Protein AF-A0A1I2GMW0-F1 (afdb_monomer_lite)

Sequence (75 aa):
MKIELAMKKHEEQVMQLPNVTGIGIGKKAGKDVIKVFVTRKLPESTLQSHEIIPKALDGYETDVEEIGIVTTQTL

Structure (mmCIF, N/CA/C/O backbone):
data_AF-A0A1I2GMW0-F1
#
_entry.id   AF-A0A1I2GMW0-F1
#
loop_
_atom_site.group_PDB
_atom_site.id
_atom_site.type_symbol
_atom_site.label_atom_id
_atom_site.label_alt_id
_atom_site.label_comp_id
_atom_site.label_asym_id
_atom_site.label_entity_id
_atom_site.label_seq_id
_atom_site.pdbx_PDB_ins_code
_atom_site.Cartn_x
_atom_site.Cartn_y
_atom_site.Cartn_z
_atom_site.occupancy
_atom_site.B_iso_or_equiv
_atom_site.auth_seq_id
_atom_site.auth_comp_id
_atom_site.auth_asym_id
_atom_site.auth_atom_id
_atom_site.pdbx_PDB_model_num
ATOM 1 N N . MET A 1 1 ? -8.893 5.735 14.951 1.00 68.38 1 MET A N 1
ATOM 2 C CA . MET A 1 1 ? -7.506 5.927 14.462 1.00 68.38 1 MET A CA 1
ATOM 3 C C . MET A 1 1 ? -7.507 7.116 13.504 1.00 68.38 1 MET A C 1
ATOM 5 O O . MET A 1 1 ? -8.582 7.451 13.034 1.00 68.38 1 MET A O 1
ATOM 9 N N . LYS A 1 2 ? -6.383 7.804 13.269 1.00 93.44 2 LYS A N 1
ATOM 10 C CA . LYS A 1 2 ? -6.271 8.790 12.174 1.00 93.44 2 LYS A CA 1
ATOM 11 C C . LYS A 1 2 ? -5.696 8.085 10.946 1.00 93.44 2 LYS A C 1
ATOM 13 O O . LYS A 1 2 ? -4.812 7.248 11.120 1.00 93.44 2 LYS A O 1
ATOM 18 N N . ILE A 1 3 ? -6.145 8.438 9.742 1.00 96.06 3 ILE A N 1
ATOM 19 C CA . ILE A 1 3 ? -5.692 7.787 8.500 1.00 96.06 3 ILE A CA 1
ATOM 20 C C . ILE A 1 3 ? -4.172 7.898 8.295 1.00 96.06 3 ILE A C 1
ATOM 22 O O . ILE A 1 3 ? -3.545 6.950 7.845 1.00 96.06 3 ILE A O 1
ATOM 26 N N . GLU A 1 4 ? -3.554 8.992 8.746 1.00 96.88 4 GLU A N 1
ATOM 27 C CA . GLU A 1 4 ? -2.094 9.185 8.752 1.00 96.88 4 GLU A CA 1
ATOM 28 C C . GLU A 1 4 ? -1.353 8.119 9.564 1.00 96.88 4 GLU A C 1
ATOM 30 O O . GLU A 1 4 ? -0.310 7.626 9.141 1.00 96.88 4 GLU A O 1
ATOM 35 N N . LEU A 1 5 ? -1.903 7.731 10.718 1.00 96.94 5 LEU A N 1
ATOM 36 C CA . LEU A 1 5 ? -1.321 6.678 11.550 1.00 96.94 5 LEU A CA 1
ATOM 37 C C . LEU A 1 5 ? -1.528 5.302 10.918 1.00 96.94 5 LEU A C 1
ATOM 39 O O . LEU A 1 5 ? -0.646 4.456 11.026 1.00 96.94 5 LEU A O 1
ATOM 43 N N . ALA A 1 6 ? -2.677 5.079 10.271 1.00 96.56 6 ALA A N 1
ATOM 44 C CA . ALA A 1 6 ? -2.955 3.831 9.563 1.00 96.56 6 ALA A CA 1
ATOM 45 C C . ALA A 1 6 ? -1.984 3.658 8.390 1.00 96.56 6 ALA A C 1
ATOM 47 O O . ALA A 1 6 ? -1.300 2.647 8.306 1.00 96.56 6 ALA A O 1
ATOM 48 N N . MET A 1 7 ? -1.843 4.684 7.549 1.00 97.25 7 MET A N 1
ATOM 49 C CA . MET A 1 7 ? -0.904 4.686 6.431 1.00 97.25 7 MET A CA 1
ATOM 50 C C . MET A 1 7 ? 0.534 4.437 6.904 1.00 97.25 7 MET A C 1
ATOM 52 O O . MET A 1 7 ? 1.158 3.494 6.434 1.00 97.25 7 MET A O 1
ATOM 56 N N . LYS A 1 8 ? 1.040 5.209 7.881 1.00 97.38 8 LYS A N 1
ATOM 57 C CA . LYS A 1 8 ? 2.414 5.045 8.394 1.00 97.38 8 LYS A CA 1
ATOM 58 C C . LYS A 1 8 ? 2.680 3.663 8.988 1.00 97.38 8 LYS A C 1
ATOM 60 O O . LYS A 1 8 ? 3.773 3.137 8.836 1.00 97.38 8 LYS A O 1
ATOM 65 N N . LYS A 1 9 ? 1.695 3.067 9.665 1.00 97.50 9 LYS A N 1
ATOM 66 C CA . LYS A 1 9 ? 1.822 1.723 10.245 1.00 97.50 9 LYS A CA 1
ATOM 67 C C . LYS A 1 9 ? 2.020 0.642 9.177 1.00 97.50 9 LYS A C 1
ATOM 69 O O . LYS A 1 9 ? 2.708 -0.335 9.443 1.00 97.50 9 LYS A O 1
ATOM 74 N N . HIS A 1 10 ? 1.415 0.811 8.001 1.00 96.88 10 HIS A N 1
ATOM 75 C CA . HIS A 1 10 ? 1.482 -0.160 6.901 1.00 96.88 10 HIS A CA 1
ATOM 76 C C . HIS A 1 10 ? 2.485 0.210 5.808 1.00 96.88 10 HIS A C 1
ATOM 78 O O . HIS A 1 10 ? 2.723 -0.605 4.923 1.00 96.88 10 HIS A O 1
ATOM 84 N N . GLU A 1 11 ? 3.070 1.408 5.858 1.00 96.81 11 GLU A N 1
ATOM 85 C CA . GLU A 1 11 ? 3.949 1.951 4.818 1.00 96.81 11 GLU A CA 1
ATOM 86 C C . GLU A 1 11 ? 5.087 0.994 4.463 1.00 96.81 11 GLU A C 1
ATOM 88 O O . GLU A 1 11 ? 5.224 0.630 3.299 1.00 96.81 11 GLU A O 1
ATOM 93 N N . GLU A 1 12 ? 5.841 0.514 5.454 1.00 97.31 12 GLU A N 1
ATOM 94 C CA . GLU A 1 12 ? 6.972 -0.389 5.216 1.00 97.31 12 GLU A CA 1
ATOM 95 C C . GLU A 1 12 ? 6.536 -1.695 4.531 1.00 97.31 12 GLU A C 1
ATOM 97 O O . GLU A 1 12 ? 7.137 -2.104 3.541 1.00 97.31 12 GLU A O 1
ATOM 102 N N . GLN A 1 13 ? 5.454 -2.318 5.006 1.00 96.12 13 GLN A N 1
ATOM 103 C CA . GLN A 1 13 ? 4.945 -3.571 4.444 1.00 96.12 13 GLN A CA 1
ATOM 104 C C . GLN A 1 13 ? 4.405 -3.378 3.021 1.00 96.12 13 GLN A C 1
ATOM 106 O O . GLN A 1 13 ? 4.653 -4.201 2.144 1.00 96.12 13 GLN A O 1
ATOM 111 N N . VAL A 1 14 ? 3.653 -2.301 2.779 1.00 96.69 14 VAL A N 1
ATOM 112 C CA . VAL A 1 14 ? 3.064 -2.017 1.462 1.00 96.69 14 VAL A CA 1
ATOM 113 C C . VAL A 1 14 ? 4.155 -1.687 0.446 1.00 96.69 14 VAL A C 1
ATOM 115 O O . VAL A 1 14 ? 4.086 -2.160 -0.684 1.00 96.69 14 VAL A O 1
ATOM 118 N N . MET A 1 15 ? 5.191 -0.949 0.848 1.00 96.62 15 MET A N 1
ATOM 119 C CA . MET A 1 15 ? 6.339 -0.629 -0.007 1.00 96.62 15 MET A CA 1
ATOM 120 C C . MET A 1 15 ? 7.188 -1.856 -0.381 1.00 96.62 15 MET A C 1
ATOM 122 O O . MET A 1 15 ? 7.941 -1.789 -1.348 1.00 96.62 15 MET A O 1
ATOM 126 N N . GLN A 1 16 ? 7.071 -2.973 0.347 1.00 96.56 16 GLN A N 1
ATOM 127 C CA . GLN A 1 16 ? 7.735 -4.240 0.008 1.00 96.56 16 GLN A CA 1
ATOM 128 C C . GLN A 1 16 ? 6.963 -5.076 -1.026 1.00 96.56 16 GLN A C 1
ATOM 130 O O . GLN A 1 16 ? 7.508 -6.052 -1.544 1.00 96.56 16 GLN A O 1
ATOM 135 N N . LEU A 1 17 ? 5.710 -4.725 -1.335 1.00 95.81 17 LEU A N 1
ATOM 136 C CA . LEU A 1 17 ? 4.921 -5.450 -2.328 1.00 95.81 17 LEU A CA 1
ATOM 137 C C . LEU A 1 17 ? 5.456 -5.194 -3.744 1.00 95.81 17 LEU A C 1
ATOM 139 O O . LEU A 1 17 ? 5.847 -4.069 -4.077 1.00 95.81 17 LEU A O 1
ATOM 143 N N . PRO A 1 18 ? 5.440 -6.210 -4.622 1.00 94.31 18 PRO A N 1
ATOM 144 C CA . PRO A 1 18 ? 5.909 -6.036 -5.984 1.00 94.31 18 PRO A CA 1
ATOM 145 C C . PRO A 1 18 ? 5.066 -4.994 -6.715 1.00 94.31 18 PRO A C 1
ATOM 147 O O . PRO A 1 18 ? 3.850 -4.902 -6.554 1.00 94.31 18 PRO A O 1
ATOM 150 N N . ASN A 1 19 ? 5.733 -4.238 -7.583 1.00 94.69 19 ASN A N 1
ATOM 151 C CA . ASN A 1 19 ? 5.158 -3.159 -8.383 1.00 94.69 19 ASN A CA 1
ATOM 152 C C . ASN A 1 19 ? 4.699 -1.923 -7.597 1.00 94.69 19 ASN A C 1
ATOM 154 O O . ASN A 1 19 ? 4.332 -0.958 -8.261 1.00 94.69 19 ASN A O 1
ATOM 158 N N . VAL A 1 20 ? 4.748 -1.889 -6.260 1.00 96.50 20 VAL A N 1
ATOM 159 C CA . VAL A 1 20 ? 4.434 -0.676 -5.489 1.00 96.50 20 VAL A CA 1
ATOM 160 C C . VAL A 1 20 ? 5.563 0.347 -5.618 1.00 96.50 20 VAL A C 1
ATOM 162 O O . VAL A 1 20 ? 6.739 0.030 -5.476 1.00 96.50 20 VAL A O 1
ATOM 165 N N . THR A 1 21 ? 5.193 1.595 -5.899 1.00 96.50 21 THR A N 1
ATOM 166 C CA . THR A 1 21 ? 6.108 2.741 -6.010 1.00 96.50 21 THR A CA 1
ATOM 167 C C . THR A 1 21 ? 5.903 3.769 -4.906 1.00 96.50 21 THR A C 1
ATOM 169 O O . THR A 1 21 ? 6.769 4.614 -4.696 1.00 96.50 21 THR A O 1
ATOM 172 N N . GLY A 1 22 ? 4.758 3.740 -4.222 1.00 96.88 22 GLY A N 1
ATOM 173 C CA . GLY A 1 22 ? 4.451 4.687 -3.159 1.00 96.88 22 GLY A CA 1
ATOM 174 C C . GLY A 1 22 ? 3.131 4.403 -2.452 1.00 96.88 22 GLY A C 1
ATOM 175 O O . GLY A 1 22 ? 2.258 3.711 -2.975 1.00 96.88 22 GLY A O 1
ATOM 176 N N . ILE A 1 23 ? 2.971 5.004 -1.278 1.00 98.06 23 ILE A N 1
ATOM 177 C CA . ILE A 1 23 ? 1.733 5.022 -0.498 1.00 98.06 23 ILE A CA 1
ATOM 178 C C . ILE A 1 23 ? 1.429 6.464 -0.076 1.00 98.06 23 ILE A C 1
ATOM 180 O O . ILE A 1 23 ? 2.337 7.267 0.129 1.00 98.06 23 ILE A O 1
ATOM 184 N N . GLY A 1 24 ? 0.152 6.816 0.023 1.00 97.56 24 GLY A N 1
ATOM 185 C CA . GLY A 1 24 ? -0.270 8.160 0.394 1.00 97.56 24 GLY A CA 1
ATOM 186 C C . GLY A 1 24 ? -1.701 8.212 0.908 1.00 97.56 24 GLY A C 1
ATOM 187 O O . GLY A 1 24 ? -2.384 7.198 1.041 1.00 97.56 24 GLY A O 1
ATOM 188 N N . ILE A 1 25 ? -2.176 9.426 1.167 1.00 97.88 25 ILE A N 1
ATOM 189 C CA . ILE A 1 25 ? -3.573 9.699 1.511 1.00 97.88 25 ILE A CA 1
ATOM 190 C C . ILE A 1 25 ? -4.191 10.507 0.383 1.00 97.88 25 ILE A C 1
ATOM 192 O O . ILE A 1 25 ? -3.611 11.483 -0.089 1.00 97.88 25 ILE A O 1
ATOM 196 N N . GLY A 1 26 ? -5.389 10.114 -0.029 1.00 96.81 26 GLY A N 1
ATOM 197 C CA . GLY A 1 26 ? -6.155 10.827 -1.037 1.00 96.81 26 GLY A CA 1
ATOM 198 C C . GLY A 1 26 ? -7.639 10.832 -0.717 1.00 96.81 26 GLY A C 1
ATOM 199 O O . GLY A 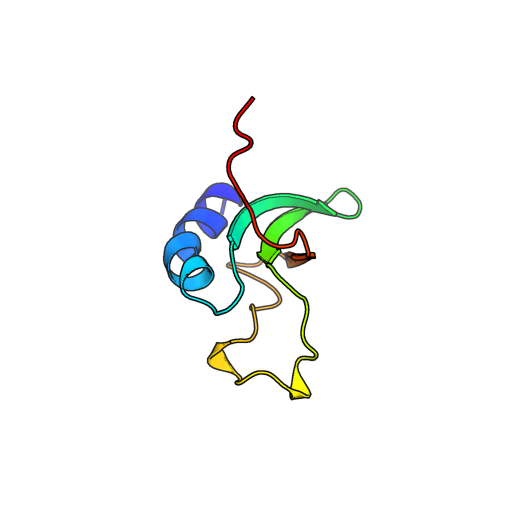1 26 ? -8.073 10.389 0.346 1.00 96.81 26 GLY A O 1
ATOM 200 N N . LYS A 1 27 ? -8.427 11.323 -1.673 1.00 96.69 27 LYS A N 1
ATOM 201 C CA . LYS A 1 27 ? -9.886 11.278 -1.609 1.00 96.69 27 LYS A CA 1
ATOM 202 C C . LYS A 1 27 ? -10.450 10.458 -2.758 1.00 96.69 27 LYS A C 1
ATOM 204 O O . LYS A 1 27 ? -10.003 10.592 -3.894 1.00 96.69 27 LYS A O 1
ATOM 209 N N . LYS A 1 28 ? -11.478 9.666 -2.468 1.00 95.00 28 LYS A N 1
ATOM 210 C CA . LYS A 1 28 ? -12.279 8.939 -3.457 1.00 95.00 28 LYS A CA 1
ATOM 211 C C . LYS A 1 28 ? -13.748 9.071 -3.094 1.00 95.00 28 LYS A C 1
ATOM 213 O O . LYS A 1 28 ? -14.137 8.793 -1.963 1.00 95.00 28 LYS A O 1
ATOM 218 N N . ALA A 1 29 ? -14.551 9.577 -4.030 1.00 94.62 29 ALA A N 1
ATOM 219 C CA . ALA A 1 29 ? -15.968 9.881 -3.802 1.00 94.62 29 ALA A CA 1
ATOM 220 C C . ALA A 1 29 ? -16.224 10.687 -2.503 1.00 94.62 29 ALA A C 1
ATOM 222 O O . ALA A 1 29 ? -17.157 10.410 -1.753 1.00 94.62 29 ALA A O 1
ATOM 223 N N . GLY A 1 30 ? -15.354 11.661 -2.204 1.00 94.88 30 GLY A N 1
ATOM 224 C CA . GLY A 1 30 ? -15.456 12.522 -1.017 1.00 94.88 30 GLY A CA 1
ATOM 225 C C . GLY A 1 30 ? -14.979 11.905 0.305 1.00 94.88 30 GLY A C 1
ATOM 226 O O . GLY A 1 30 ? -14.964 12.609 1.313 1.00 94.88 30 GLY A O 1
ATOM 227 N N . LYS A 1 31 ? -14.551 10.637 0.320 1.00 95.44 31 LYS A N 1
ATOM 228 C CA . LYS A 1 31 ? -14.024 9.944 1.507 1.00 95.44 31 LYS A CA 1
ATOM 229 C C . LYS A 1 31 ? -12.503 9.876 1.478 1.00 95.44 31 LYS A C 1
ATOM 231 O O . LYS A 1 31 ? -11.923 9.749 0.402 1.00 95.44 31 LYS A O 1
ATOM 236 N N . ASP A 1 32 ? -11.879 9.938 2.651 1.00 96.94 32 ASP A N 1
ATOM 237 C CA . ASP A 1 32 ? -10.436 9.735 2.785 1.00 96.94 32 ASP A CA 1
ATOM 238 C C . ASP A 1 32 ? -10.091 8.258 2.583 1.00 96.94 32 ASP A C 1
ATOM 240 O O . ASP A 1 32 ? -10.716 7.376 3.177 1.00 96.94 32 ASP A O 1
ATOM 244 N N . VAL A 1 33 ? -9.096 8.007 1.737 1.00 98.31 33 VAL A N 1
ATOM 245 C CA . VAL A 1 33 ? -8.625 6.669 1.364 1.00 98.31 33 VAL A CA 1
ATOM 246 C C . VAL A 1 33 ? -7.107 6.611 1.410 1.00 98.31 33 VAL A C 1
ATOM 248 O O . VAL A 1 33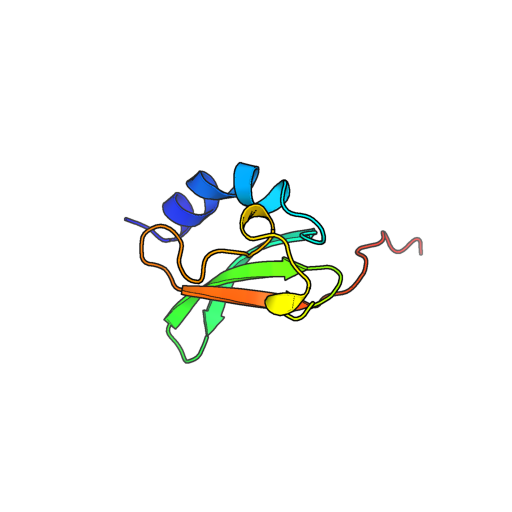 ? -6.428 7.634 1.273 1.00 98.31 33 VAL A O 1
ATOM 251 N N . ILE A 1 34 ? -6.574 5.404 1.576 1.00 98.38 34 ILE A N 1
ATOM 252 C CA . ILE A 1 34 ? -5.140 5.158 1.449 1.00 98.38 34 ILE A CA 1
ATOM 253 C C . ILE A 1 34 ? -4.848 4.872 -0.021 1.00 98.38 34 ILE A C 1
ATOM 255 O O . ILE A 1 34 ? -5.315 3.885 -0.586 1.00 98.38 34 ILE A O 1
ATOM 259 N N . LYS A 1 35 ? -4.090 5.761 -0.652 1.00 98.38 35 LYS A N 1
ATOM 260 C CA . LYS A 1 35 ? -3.644 5.620 -2.036 1.00 98.38 35 LYS A CA 1
ATOM 261 C C . LYS A 1 35 ? -2.429 4.705 -2.081 1.00 98.38 35 LYS A C 1
ATOM 263 O O . LYS A 1 35 ? -1.495 4.905 -1.309 1.00 98.38 35 LYS A O 1
ATOM 268 N N . VAL A 1 36 ? -2.432 3.733 -2.986 1.00 98.19 36 VAL A N 1
ATOM 269 C CA . VAL A 1 36 ? -1.261 2.895 -3.269 1.00 98.19 36 VAL A CA 1
ATOM 270 C C . VAL A 1 36 ? -0.908 3.056 -4.736 1.00 98.19 36 VAL A C 1
ATOM 272 O O . VAL A 1 36 ? -1.712 2.754 -5.615 1.00 98.19 36 VAL A O 1
ATOM 275 N N . PHE A 1 37 ? 0.291 3.557 -4.992 1.00 98.12 37 PHE A N 1
ATOM 276 C CA . PHE A 1 37 ? 0.792 3.795 -6.334 1.00 98.12 37 PHE A CA 1
ATOM 277 C C . PHE A 1 37 ? 1.568 2.578 -6.808 1.00 98.12 37 PHE A C 1
ATOM 279 O O . PHE A 1 37 ? 2.415 2.058 -6.079 1.00 98.12 37 PHE A O 1
ATOM 286 N N . VAL A 1 38 ? 1.274 2.127 -8.024 1.00 97.69 38 VAL A N 1
ATOM 287 C CA . VAL A 1 38 ? 1.924 0.970 -8.636 1.00 97.69 38 VAL A CA 1
ATOM 288 C C . VAL A 1 38 ? 2.454 1.289 -10.029 1.00 97.69 38 VAL A C 1
ATOM 290 O O . VAL A 1 38 ? 1.916 2.140 -10.740 1.00 97.69 38 VAL A O 1
ATOM 293 N N . THR A 1 39 ? 3.481 0.558 -10.457 1.00 97.25 39 THR A N 1
ATOM 294 C CA . THR A 1 39 ? 4.005 0.651 -11.827 1.00 97.25 39 THR A CA 1
ATOM 295 C C . THR A 1 39 ? 3.031 0.099 -12.863 1.00 97.25 39 THR A C 1
ATOM 297 O O . THR A 1 39 ? 2.990 0.603 -13.981 1.00 97.25 39 THR A O 1
ATOM 300 N N . ARG A 1 40 ? 2.264 -0.940 -12.506 1.00 96.06 40 ARG A N 1
ATOM 301 C CA . ARG A 1 40 ? 1.245 -1.575 -13.350 1.00 96.06 40 ARG A CA 1
ATOM 302 C C . ARG A 1 40 ? 0.175 -2.270 -12.508 1.00 96.06 40 ARG A C 1
ATOM 304 O O . ARG A 1 40 ? 0.490 -2.825 -11.455 1.00 96.06 40 ARG A O 1
ATOM 311 N N . LYS A 1 41 ? -1.064 -2.313 -12.992 1.00 96.25 41 LYS A N 1
ATOM 312 C CA . LYS A 1 41 ? -2.146 -3.144 -12.457 1.00 96.25 41 LYS A CA 1
ATOM 313 C C . LYS A 1 41 ? -2.109 -4.526 -13.092 1.00 96.25 41 LYS A C 1
ATOM 315 O O . LYS A 1 41 ? -2.025 -4.673 -14.309 1.00 96.25 41 LYS A O 1
ATOM 320 N N . LEU A 1 42 ? -2.212 -5.543 -12.246 1.00 95.00 42 LEU A N 1
ATOM 321 C CA . LEU A 1 42 ? -2.309 -6.942 -12.645 1.00 95.00 42 LEU A CA 1
ATOM 322 C C . LEU A 1 42 ? -3.636 -7.517 -12.132 1.00 95.00 42 LEU A C 1
ATOM 324 O O . LEU A 1 42 ? -4.084 -7.120 -11.052 1.00 95.00 42 LEU A O 1
ATOM 328 N N . PRO A 1 43 ? -4.287 -8.434 -12.869 1.00 94.88 43 PRO A N 1
ATOM 329 C CA . PRO A 1 43 ? -5.430 -9.170 -12.342 1.00 94.88 43 PRO A CA 1
ATOM 330 C C . PRO A 1 43 ? -5.050 -9.934 -11.069 1.00 94.88 43 PRO A C 1
ATOM 332 O O . PRO A 1 43 ? -4.009 -10.590 -11.040 1.00 94.88 43 PRO A O 1
ATOM 335 N N . GLU A 1 44 ? -5.921 -9.932 -10.054 1.00 93.38 44 GLU A N 1
ATOM 336 C CA . GLU A 1 44 ? -5.695 -10.672 -8.796 1.00 93.38 44 GLU A CA 1
ATOM 337 C C . GLU A 1 44 ? -5.411 -12.166 -9.048 1.00 93.38 44 GLU A C 1
ATOM 339 O O . GLU A 1 44 ? -4.610 -12.766 -8.345 1.00 93.38 44 GLU A O 1
ATOM 344 N N . SER A 1 45 ? -5.986 -12.756 -10.104 1.00 95.50 45 SER A N 1
ATOM 345 C CA . SER A 1 45 ? -5.751 -14.153 -10.502 1.00 95.50 45 SER A CA 1
ATOM 346 C C . SER A 1 45 ? -4.322 -14.454 -10.968 1.00 95.50 45 SER A C 1
ATOM 348 O O . SER A 1 45 ? -3.956 -15.618 -11.096 1.00 95.50 45 SER A O 1
ATOM 350 N N . THR A 1 46 ? -3.544 -13.420 -11.290 1.00 94.94 46 THR A N 1
ATOM 351 C CA . THR A 1 46 ? -2.139 -13.533 -11.715 1.00 94.94 46 THR A CA 1
ATOM 352 C C . THR A 1 46 ? -1.152 -13.213 -10.594 1.00 94.94 46 THR A C 1
ATOM 354 O O . THR A 1 46 ? 0.049 -13.365 -10.796 1.00 94.94 46 THR A O 1
ATOM 357 N N . LEU A 1 47 ? -1.654 -12.786 -9.432 1.00 94.06 47 LEU A N 1
ATOM 358 C CA . LEU A 1 47 ? -0.866 -12.422 -8.261 1.00 94.06 47 LEU A CA 1
ATOM 359 C C . LEU A 1 47 ? -0.889 -13.554 -7.233 1.00 94.06 47 LEU A C 1
ATOM 361 O O . LEU A 1 47 ? -1.899 -14.234 -7.040 1.00 94.06 47 LEU A O 1
ATOM 365 N N . GLN A 1 48 ? 0.218 -13.731 -6.522 1.00 94.88 48 GLN A N 1
ATOM 366 C CA . GLN A 1 48 ? 0.234 -14.522 -5.299 1.00 94.88 48 GLN A CA 1
ATOM 367 C C . GLN A 1 48 ? -0.597 -13.802 -4.231 1.00 94.88 48 GLN A C 1
ATOM 369 O O . GLN A 1 48 ? -0.642 -12.574 -4.177 1.00 94.88 48 GLN A O 1
ATOM 374 N N . SER A 1 49 ? -1.210 -14.541 -3.305 1.00 92.25 49 SER A N 1
ATOM 375 C CA . SER A 1 49 ? -2.063 -13.932 -2.271 1.00 92.25 49 SER A CA 1
ATOM 376 C C . SER A 1 49 ? -1.342 -12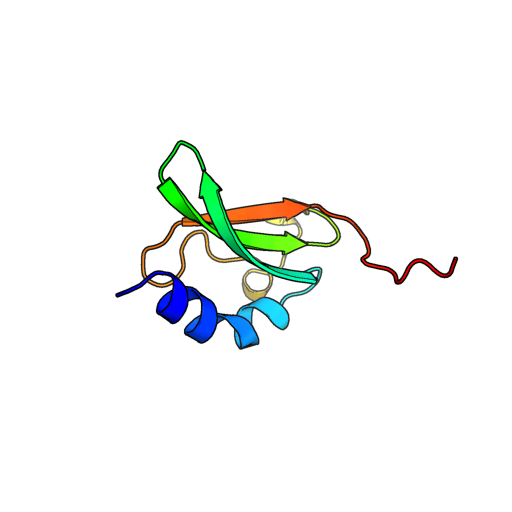.894 -1.401 1.00 92.25 49 SER A C 1
ATOM 378 O O . SER A 1 49 ? -1.986 -11.974 -0.910 1.00 92.25 49 SER A O 1
ATOM 380 N N . HIS A 1 50 ? -0.023 -13.021 -1.225 1.00 91.62 50 HIS A N 1
ATOM 381 C CA . HIS A 1 50 ? 0.796 -12.065 -0.474 1.00 91.62 50 HIS A CA 1
ATOM 382 C C . HIS A 1 50 ? 1.227 -10.837 -1.294 1.00 91.62 50 HIS A C 1
ATOM 384 O O . HIS A 1 50 ? 1.757 -9.895 -0.722 1.00 91.62 50 HIS A O 1
ATOM 390 N N . GLU A 1 51 ? 1.007 -10.834 -2.611 1.00 94.50 51 GLU A N 1
ATOM 391 C CA . GLU A 1 51 ? 1.273 -9.695 -3.503 1.00 94.50 51 GLU A CA 1
ATOM 392 C C . GLU A 1 51 ? 0.036 -8.800 -3.672 1.00 94.50 51 GLU A C 1
ATOM 394 O O . GLU A 1 51 ? 0.133 -7.675 -4.161 1.00 94.50 51 GLU A O 1
ATOM 399 N N . ILE A 1 52 ? -1.141 -9.294 -3.275 1.00 96.00 52 ILE A N 1
ATOM 400 C CA . ILE A 1 52 ? -2.397 -8.556 -3.375 1.00 96.00 52 ILE A CA 1
ATOM 401 C C . ILE A 1 52 ? -2.448 -7.499 -2.272 1.00 96.00 52 ILE A C 1
ATOM 403 O O . ILE A 1 52 ? -2.421 -7.804 -1.079 1.00 96.00 52 ILE A O 1
ATOM 407 N N . ILE A 1 53 ? -2.587 -6.240 -2.685 1.00 96.31 53 ILE A N 1
ATOM 408 C CA . ILE A 1 53 ? -2.789 -5.112 -1.777 1.00 96.31 53 ILE A CA 1
ATOM 409 C C . ILE A 1 53 ? -4.134 -5.304 -1.051 1.00 96.31 53 ILE A C 1
ATOM 411 O O . ILE A 1 53 ? -5.170 -5.431 -1.713 1.00 96.31 53 ILE A O 1
ATOM 415 N N . PRO A 1 54 ? -4.166 -5.308 0.295 1.00 95.62 54 PRO A N 1
ATOM 416 C CA . PRO A 1 54 ? -5.413 -5.425 1.042 1.00 95.62 54 PRO A CA 1
ATOM 417 C C . PRO A 1 54 ? -6.399 -4.322 0.658 1.00 95.62 54 PRO A C 1
ATOM 419 O O . PRO A 1 54 ? -6.010 -3.163 0.558 1.00 95.62 54 PRO A O 1
ATOM 422 N N . LYS A 1 55 ? -7.690 -4.650 0.512 1.00 96.44 55 LYS A N 1
ATOM 423 C CA . LYS A 1 55 ? -8.752 -3.683 0.146 1.00 96.44 55 LYS A CA 1
ATOM 424 C C . LYS A 1 55 ? -9.009 -2.612 1.214 1.00 96.44 55 LYS A C 1
ATOM 426 O O . LYS A 1 55 ? -9.662 -1.607 0.943 1.00 96.44 55 LYS A O 1
ATOM 431 N N . ALA A 1 56 ? -8.520 -2.835 2.432 1.00 96.62 56 ALA A N 1
ATOM 432 C CA . ALA A 1 56 ? -8.544 -1.859 3.506 1.00 96.62 56 ALA A CA 1
ATOM 433 C C . ALA A 1 56 ? -7.358 -2.050 4.460 1.00 96.62 56 ALA A C 1
ATOM 435 O O . ALA A 1 56 ? -6.931 -3.178 4.707 1.00 96.62 56 ALA A O 1
ATOM 436 N N . LEU A 1 57 ? -6.875 -0.952 5.042 1.00 96.50 57 LEU A N 1
ATOM 437 C CA . LEU A 1 57 ? -5.810 -0.928 6.046 1.00 96.50 57 LEU A CA 1
ATOM 438 C C . LEU A 1 57 ? -6.305 -0.167 7.280 1.00 96.50 57 LEU A C 1
ATOM 440 O O . LEU A 1 57 ? -6.688 0.997 7.183 1.00 96.50 57 LEU A O 1
ATOM 444 N N . ASP A 1 58 ? -6.365 -0.846 8.432 1.00 95.94 58 ASP A N 1
ATOM 445 C CA . ASP A 1 58 ? -6.941 -0.317 9.687 1.00 95.94 58 ASP A CA 1
ATOM 446 C C . ASP A 1 58 ? -8.327 0.354 9.491 1.00 95.94 58 ASP A C 1
ATOM 448 O O . ASP A 1 58 ? -8.659 1.361 10.116 1.00 95.94 58 ASP A O 1
ATOM 452 N N . GLY A 1 59 ? -9.152 -0.219 8.605 1.00 95.69 59 GLY A N 1
ATOM 453 C CA . GLY A 1 59 ? -10.519 0.238 8.328 1.00 95.69 59 GLY A CA 1
ATOM 454 C C . GLY A 1 59 ? -10.651 1.335 7.265 1.00 95.69 59 GLY A C 1
ATOM 455 O O . GLY A 1 59 ? -11.774 1.726 6.955 1.00 95.69 59 GLY A O 1
ATOM 456 N N . TYR A 1 60 ? -9.548 1.805 6.679 1.00 97.06 60 TYR A N 1
ATOM 457 C CA . TYR A 1 60 ? -9.564 2.746 5.555 1.00 97.06 60 TYR A CA 1
ATOM 458 C C . TYR A 1 60 ? -9.463 2.004 4.229 1.00 97.06 60 TYR A C 1
ATOM 460 O O . TYR A 1 60 ? -8.571 1.174 4.070 1.00 97.06 60 TYR A O 1
ATOM 468 N N . GLU A 1 61 ? -10.359 2.309 3.285 1.00 97.94 61 GLU A N 1
ATOM 469 C CA . GLU A 1 61 ? -10.321 1.747 1.929 1.00 97.94 61 GLU A CA 1
ATOM 470 C C . GLU A 1 61 ? -8.977 2.063 1.263 1.00 97.94 61 GLU A C 1
ATOM 472 O O . GLU A 1 61 ? -8.472 3.188 1.365 1.00 97.94 61 GLU A O 1
ATOM 477 N N . THR A 1 62 ? -8.411 1.067 0.584 1.00 97.94 62 THR A N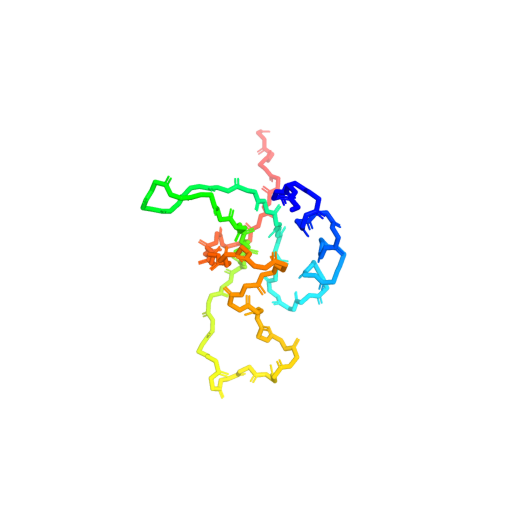 1
ATOM 478 C CA . THR A 1 62 ? -7.267 1.273 -0.299 1.00 97.94 62 THR A CA 1
ATOM 479 C C . THR A 1 62 ? -7.735 1.565 -1.715 1.00 97.94 62 THR A C 1
ATOM 481 O O . THR A 1 62 ? -8.690 0.978 -2.226 1.00 97.94 62 THR A O 1
ATOM 484 N N . ASP A 1 63 ? -7.044 2.485 -2.371 1.00 98.00 63 ASP A N 1
ATOM 485 C CA . ASP A 1 63 ? -7.304 2.839 -3.755 1.00 98.00 63 ASP A CA 1
ATOM 486 C C . ASP A 1 63 ? -6.003 2.769 -4.550 1.00 98.00 63 ASP A C 1
ATOM 488 O O . ASP A 1 63 ? -5.058 3.522 -4.309 1.00 98.00 63 ASP A O 1
ATOM 492 N N . VAL A 1 64 ? -5.945 1.793 -5.456 1.00 97.44 64 VAL A N 1
ATOM 493 C CA . VAL A 1 64 ? -4.735 1.464 -6.213 1.00 97.44 64 VAL A CA 1
ATOM 494 C C . VAL A 1 64 ? -4.711 2.272 -7.505 1.00 97.44 64 VAL A C 1
ATOM 496 O O . VAL A 1 64 ? -5.618 2.155 -8.337 1.00 97.44 64 VAL A O 1
ATOM 499 N N . GLU A 1 65 ? -3.648 3.042 -7.710 1.00 97.50 65 GLU A N 1
ATOM 500 C CA . GLU A 1 65 ? -3.437 3.885 -8.887 1.00 97.50 65 GLU A CA 1
ATOM 501 C C . GLU A 1 65 ? -2.185 3.454 -9.644 1.00 97.50 65 GLU A C 1
ATOM 503 O O . GLU A 1 65 ? -1.102 3.335 -9.080 1.00 97.50 65 GLU A O 1
ATOM 508 N N . GLU A 1 66 ? -2.343 3.210 -10.943 1.00 97.44 66 GLU A N 1
ATOM 509 C CA . GLU A 1 66 ? -1.214 2.929 -11.824 1.00 97.44 66 GLU A CA 1
ATOM 510 C C . GLU A 1 66 ? -0.604 4.250 -12.286 1.00 97.44 66 GLU A C 1
ATOM 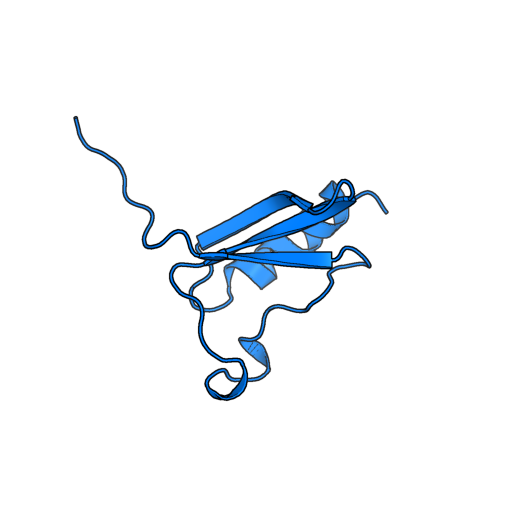512 O O . GLU A 1 66 ? -1.304 5.069 -12.881 1.00 97.44 66 GLU A O 1
ATOM 517 N N . ILE A 1 67 ? 0.686 4.452 -12.010 1.00 96.19 67 ILE A N 1
ATOM 518 C CA . ILE A 1 67 ? 1.416 5.674 -12.386 1.00 96.19 67 ILE A CA 1
ATOM 519 C C . ILE A 1 67 ? 2.635 5.400 -13.275 1.00 96.19 67 ILE A C 1
ATOM 521 O O . ILE A 1 67 ? 3.315 6.336 -13.692 1.00 96.19 67 ILE A O 1
ATOM 525 N N . GLY A 1 68 ? 2.920 4.132 -13.580 1.00 92.44 68 GLY A N 1
ATOM 526 C CA . GLY A 1 68 ? 4.106 3.753 -14.341 1.00 92.44 68 GLY A CA 1
ATOM 527 C C . GLY A 1 68 ? 5.399 3.840 -13.525 1.00 92.44 68 GLY A C 1
ATOM 528 O O . GLY A 1 68 ? 5.401 3.798 -12.295 1.00 92.44 68 GLY A O 1
ATOM 529 N N . ILE A 1 69 ? 6.530 3.909 -14.226 1.00 89.81 69 ILE A N 1
ATOM 530 C CA . ILE A 1 69 ? 7.856 3.998 -13.606 1.00 89.81 69 ILE A CA 1
ATOM 531 C C . ILE A 1 69 ? 8.137 5.458 -13.253 1.00 89.81 69 ILE A C 1
ATOM 533 O O . ILE A 1 69 ? 8.102 6.330 -14.119 1.00 89.81 69 ILE A O 1
ATOM 537 N N . VAL A 1 70 ? 8.466 5.714 -11.989 1.00 87.62 70 VAL A N 1
ATOM 538 C CA . VAL A 1 70 ? 8.894 7.038 -11.531 1.00 87.62 70 VAL A CA 1
ATOM 539 C C . VAL A 1 70 ? 10.376 7.222 -11.858 1.00 87.62 70 VAL A C 1
ATOM 541 O O . VAL A 1 70 ? 11.219 6.461 -11.386 1.00 87.62 70 VAL A O 1
ATOM 544 N N . THR A 1 71 ? 10.701 8.239 -12.658 1.00 87.25 71 THR A N 1
ATOM 545 C CA . THR A 1 71 ? 12.079 8.604 -13.023 1.00 87.25 71 THR A CA 1
ATOM 546 C C . THR A 1 71 ? 12.334 10.078 -12.744 1.00 87.25 71 THR A C 1
ATOM 548 O O . THR A 1 71 ? 11.451 10.913 -12.935 1.00 87.25 71 THR A O 1
ATOM 551 N N . THR A 1 72 ? 13.558 10.424 -12.357 1.00 89.75 72 THR A N 1
ATOM 552 C CA . THR A 1 72 ? 13.998 11.822 -12.299 1.00 89.75 72 THR A CA 1
ATOM 553 C C . THR A 1 72 ? 14.020 12.419 -13.706 1.00 89.75 72 THR A C 1
ATOM 555 O O . THR A 1 72 ? 14.645 11.845 -14.598 1.00 89.75 72 THR A O 1
ATOM 558 N N . GLN A 1 73 ? 13.378 13.571 -13.915 1.00 83.38 73 GLN A N 1
ATOM 559 C CA . GLN A 1 73 ? 13.608 14.361 -15.125 1.00 83.38 73 GLN A CA 1
ATOM 560 C C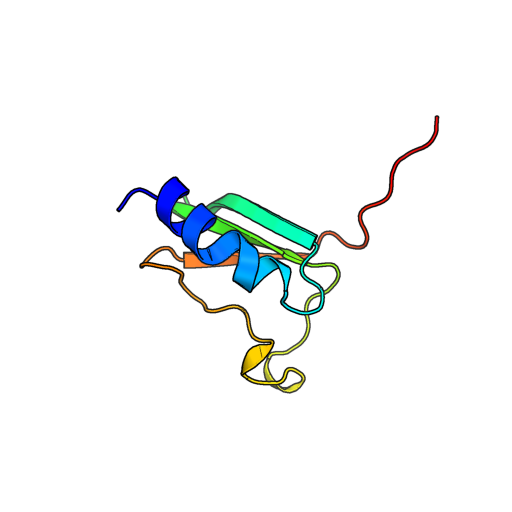 . GLN A 1 73 ? 14.917 15.136 -14.972 1.00 83.38 73 GLN A C 1
ATOM 562 O O . GLN A 1 73 ? 15.047 15.967 -14.075 1.00 83.38 73 GLN A O 1
ATOM 567 N N . THR A 1 74 ? 15.874 14.859 -15.851 1.00 79.19 74 THR A N 1
ATOM 568 C CA . THR A 1 74 ? 17.063 15.696 -16.024 1.00 79.19 74 THR A CA 1
ATOM 569 C C . THR A 1 74 ? 16.721 16.752 -17.074 1.00 79.19 74 THR A C 1
ATOM 571 O O . THR A 1 74 ? 16.412 16.386 -18.209 1.00 79.19 74 THR A O 1
ATOM 574 N N . LEU A 1 75 ? 16.695 18.028 -16.669 1.00 71.81 75 LEU A N 1
ATOM 575 C CA . LEU A 1 75 ? 16.541 19.185 -17.564 1.00 71.81 75 LEU A CA 1
ATOM 576 C C . LEU A 1 75 ? 17.818 19.437 -18.372 1.00 71.81 75 LEU A C 1
ATOM 578 O O . LEU A 1 75 ? 18.914 19.210 -17.809 1.00 71.81 75 LEU A O 1
#

Foldseek 3Di:
DDVVVQCVVCFVLLCPAPQWDGWDWDDDPRDIAIETEGQDDDPPVVDDPSNDDDCDTPRGGYDYHHDHDDDDDDD

pLDDT: mean 94.74, std 5.23, range [68.38, 98.38]

Secondary structure (DSSP, 8-state):
--HHHHHHHHHHHHHTSTTEEEEEEEEETTEEEEEEEES----GGGS-TTTSPPSEETTEEEEEEE---------

Radius of gyration: 12.91 Å; chains: 1; bounding box: 33×34×32 Å